Protein AF-A0A5K1AMM4-F1 (afdb_monomer_lite)

Radius of gyration: 14.76 Å; chains: 1; bounding box: 32×33×28 Å

Foldseek 3Di:
DDDPDDDDPDDPDDPPFAWDDWDADPVQRKIWTAGPVRDIDIDRDDDDDPDPDDDD

InterPro domains:
  IPR036322 WD40-repeat-containing domain superfamily [SSF50978] (7-46)
  IPR049916 WD repeat-containing protein 72-like [PTHR44099] (4-47)

Secondary structure (DSSP, 8-state):
---------S-SS--SS-EEEEEEEGGGTEEEEEETTS-EEEEE---PPPPPPP--

Sequence (56 aa):
MKCDSVQCLWSPSPPSHNITATAVLERSRSIYTGGSDGSIIWWRVYSSPASPVPRM

Structure (mmCIF, N/CA/C/O backbone):
data_AF-A0A5K1AMM4-F1
#
_entry.id   AF-A0A5K1AMM4-F1
#
loop_
_atom_site.group_PDB
_atom_site.id
_atom_site.type_symbol
_atom_site.label_atom_id
_atom_site.label_alt_id
_atom_site.label_comp_id
_atom_site.label_asym_id
_atom_site.label_entity_id
_atom_site.label_seq_id
_atom_site.pdbx_PDB_ins_code
_atom_site.Cartn_x
_atom_site.Cartn_y
_atom_site.Cartn_z
_atom_site.occupancy
_atom_site.B_iso_or_equiv
_atom_site.auth_seq_id
_atom_site.auth_comp_id
_atom_site.auth_asym_id
_atom_site.auth_atom_id
_atom_site.pdbx_PDB_model_num
ATOM 1 N N . MET A 1 1 ? 22.540 -1.443 7.015 1.00 42.97 1 MET A N 1
ATOM 2 C CA . MET A 1 1 ? 21.072 -1.554 7.139 1.00 42.97 1 MET A CA 1
ATOM 3 C C . MET A 1 1 ? 20.651 -2.791 6.357 1.00 42.97 1 MET A C 1
ATOM 5 O O . MET A 1 1 ? 20.689 -2.750 5.136 1.00 42.97 1 MET A O 1
ATOM 9 N N . LYS A 1 2 ? 20.396 -3.917 7.028 1.00 47.06 2 LYS A N 1
ATOM 10 C CA . LYS A 1 2 ? 19.874 -5.144 6.406 1.00 47.06 2 LYS A CA 1
ATOM 11 C C . LYS A 1 2 ? 18.439 -5.295 6.895 1.00 47.06 2 LYS A C 1
ATOM 13 O O . LYS A 1 2 ? 18.222 -5.376 8.098 1.00 47.06 2 LYS A O 1
ATOM 18 N N . CYS A 1 3 ? 17.479 -5.198 5.983 1.00 50.59 3 CYS A N 1
ATOM 19 C CA . CYS A 1 3 ? 16.075 -5.467 6.262 1.00 50.59 3 CYS A CA 1
ATOM 20 C C . CYS A 1 3 ? 15.798 -6.871 5.723 1.00 50.59 3 CYS A C 1
ATOM 22 O O . CYS A 1 3 ? 15.612 -7.041 4.522 1.00 50.59 3 CYS A O 1
ATOM 24 N N . ASP A 1 4 ? 15.856 -7.878 6.594 1.00 52.38 4 ASP A N 1
ATOM 25 C CA . ASP A 1 4 ? 15.813 -9.295 6.202 1.00 52.38 4 ASP A CA 1
ATOM 26 C C . ASP A 1 4 ? 14.384 -9.817 5.942 1.00 52.38 4 ASP A C 1
ATOM 28 O O . ASP A 1 4 ? 14.157 -11.020 5.845 1.00 52.38 4 ASP A O 1
ATOM 32 N N . SER A 1 5 ? 13.374 -8.949 5.853 1.00 61.72 5 SER A N 1
ATOM 33 C CA . SER A 1 5 ? 11.983 -9.38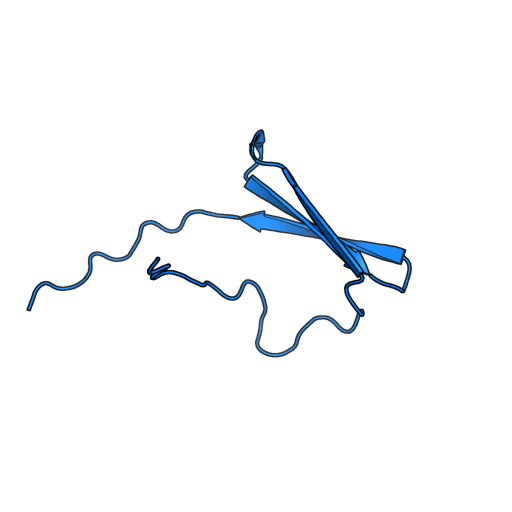5 5.668 1.00 61.72 5 SER A CA 1
ATOM 34 C C . SER A 1 5 ? 11.172 -8.379 4.862 1.00 61.72 5 SER A C 1
ATOM 36 O O . SER A 1 5 ? 10.362 -7.626 5.395 1.00 61.72 5 SER A O 1
ATOM 38 N N . VAL A 1 6 ? 11.379 -8.391 3.545 1.00 64.12 6 VAL A N 1
ATOM 39 C CA . VAL A 1 6 ? 10.418 -7.827 2.591 1.00 64.12 6 VAL A CA 1
ATOM 40 C C . VAL A 1 6 ? 9.385 -8.913 2.293 1.00 64.12 6 VAL A C 1
ATOM 42 O O . VAL A 1 6 ? 9.735 -9.962 1.760 1.00 64.12 6 VAL A O 1
ATOM 45 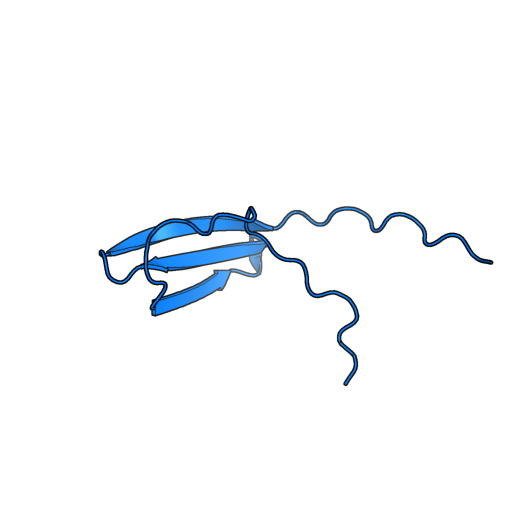N N . GLN A 1 7 ? 8.120 -8.682 2.649 1.00 65.31 7 GLN A N 1
ATOM 46 C CA . GLN A 1 7 ? 7.007 -9.542 2.240 1.00 65.31 7 GLN A CA 1
ATOM 47 C C . GLN A 1 7 ? 6.170 -8.838 1.176 1.00 65.31 7 GLN A C 1
ATOM 49 O O . GLN A 1 7 ? 5.698 -7.719 1.378 1.00 65.31 7 GLN A O 1
ATOM 54 N N . CYS A 1 8 ? 5.971 -9.509 0.044 1.00 67.56 8 CYS A N 1
ATOM 55 C CA . CYS A 1 8 ? 5.030 -9.065 -0.974 1.00 67.56 8 CYS A CA 1
ATOM 56 C C . CYS A 1 8 ? 3.606 -9.348 -0.487 1.00 67.56 8 CYS A C 1
ATOM 58 O O . CYS A 1 8 ? 3.257 -10.497 -0.227 1.00 67.56 8 CYS A O 1
ATOM 60 N N . LEU A 1 9 ? 2.781 -8.305 -0.381 1.00 68.94 9 LEU A N 1
ATOM 61 C CA . LEU A 1 9 ? 1.366 -8.435 -0.012 1.00 68.94 9 LEU A CA 1
ATOM 62 C C . LEU A 1 9 ? 0.467 -8.813 -1.204 1.00 68.94 9 LEU A C 1
ATOM 64 O O . LEU A 1 9 ? -0.712 -9.101 -1.011 1.00 68.94 9 LEU A O 1
ATOM 68 N N . TRP A 1 10 ? 1.003 -8.815 -2.429 1.00 67.81 10 TRP A N 1
ATOM 69 C CA . TRP A 1 10 ? 0.252 -9.136 -3.643 1.00 67.81 10 TRP A CA 1
ATOM 70 C C . TRP A 1 10 ? 0.449 -10.574 -4.121 1.00 67.81 10 TRP A C 1
ATOM 72 O O . TRP A 1 10 ? 1.537 -11.142 -4.028 1.00 67.81 10 TRP A O 1
ATOM 82 N N . SER A 1 11 ? -0.622 -11.118 -4.709 1.00 58.94 11 SER A N 1
ATOM 83 C CA . SER A 1 11 ? -0.550 -12.247 -5.642 1.00 58.94 11 SER A CA 1
ATOM 84 C C . SER A 1 11 ? 0.320 -11.856 -6.855 1.00 58.94 11 SER A C 1
ATOM 86 O O . SER A 1 11 ? 0.462 -10.665 -7.140 1.00 58.94 11 SER A O 1
ATOM 88 N N . PRO A 1 12 ? 0.892 -12.817 -7.605 1.00 63.00 12 PRO A N 1
ATOM 89 C CA . PRO A 1 12 ? 1.706 -12.520 -8.788 1.00 63.00 12 PRO A CA 1
ATOM 90 C C . PRO A 1 12 ? 0.985 -11.685 -9.865 1.00 63.00 12 PRO A C 1
ATOM 92 O O . PRO A 1 12 ? 1.657 -11.123 -10.727 1.00 63.00 12 PRO A O 1
ATOM 95 N N . SER A 1 13 ? -0.348 -11.559 -9.819 1.00 62.88 13 SER A N 1
ATOM 96 C CA . SER A 1 13 ? -1.089 -10.568 -10.605 1.00 62.88 13 SER A CA 1
ATOM 97 C C . SER A 1 13 ? -1.425 -9.346 -9.733 1.00 62.88 13 SER A C 1
ATOM 99 O O . SER A 1 13 ? -2.367 -9.418 -8.932 1.00 62.88 13 SER A O 1
ATOM 101 N N . PRO A 1 14 ? -0.704 -8.216 -9.856 1.00 62.19 14 PRO A N 1
ATOM 102 C CA . PRO A 1 14 ? -1.098 -7.003 -9.160 1.00 62.19 14 PRO A CA 1
ATOM 103 C C . PRO A 1 14 ? -2.490 -6.563 -9.642 1.00 62.19 14 PRO A C 1
ATOM 105 O O . PRO A 1 14 ? -2.841 -6.773 -10.808 1.00 62.19 14 PRO A O 1
ATOM 108 N N . PRO A 1 15 ? -3.311 -5.973 -8.761 1.00 63.66 15 PRO A N 1
ATOM 109 C CA . PRO A 1 15 ? -4.593 -5.418 -9.164 1.00 63.66 15 PRO A CA 1
ATOM 110 C C . PRO A 1 15 ? -4.375 -4.363 -10.257 1.00 63.66 15 PRO A C 1
ATOM 112 O O . PRO A 1 15 ? -3.410 -3.604 -10.218 1.00 63.66 15 PRO A O 1
ATOM 115 N N . SER A 1 16 ? -5.270 -4.321 -11.242 1.00 69.56 16 SER A N 1
ATOM 116 C CA . SER A 1 16 ? -5.147 -3.504 -12.456 1.00 69.56 16 SER A CA 1
ATOM 117 C C . SER A 1 16 ? -5.413 -2.006 -12.225 1.00 69.56 16 SER A C 1
ATOM 119 O O . SER A 1 16 ? -6.134 -1.387 -13.004 1.00 69.56 16 SER A O 1
ATOM 121 N N . HIS A 1 17 ? -4.887 -1.421 -11.149 1.00 74.31 17 HIS A N 1
ATOM 122 C CA . HIS A 1 17 ? -4.961 0.016 -10.884 1.00 74.31 17 HIS A CA 1
ATOM 123 C C . HIS A 1 17 ? -3.559 0.551 -10.582 1.00 74.31 17 HIS A C 1
ATOM 125 O O . HIS A 1 17 ? -2.775 -0.060 -9.856 1.00 74.31 17 HIS A O 1
ATOM 131 N N . ASN A 1 18 ? -3.219 1.690 -11.182 1.00 86.75 18 ASN A N 1
ATOM 132 C CA . ASN A 1 18 ? -1.927 2.335 -10.990 1.00 86.75 18 ASN A CA 1
ATOM 133 C C . ASN A 1 18 ? -1.914 3.057 -9.637 1.00 86.75 18 ASN A C 1
ATOM 135 O O . ASN A 1 18 ? -2.632 4.040 -9.461 1.00 86.75 18 ASN A O 1
ATOM 139 N N . ILE A 1 19 ? -1.129 2.566 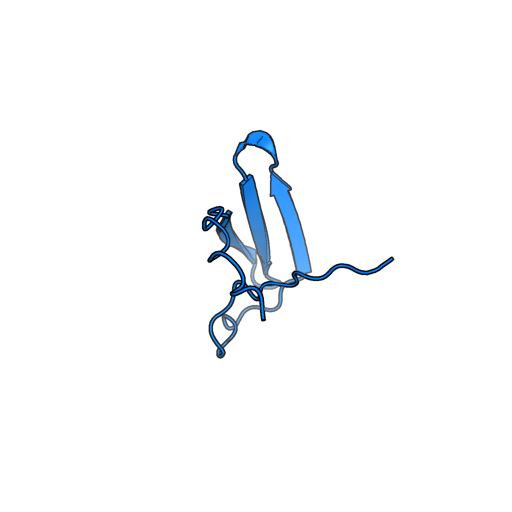-8.679 1.00 88.75 19 ILE A N 1
ATOM 140 C CA . ILE A 1 19 ? -1.104 3.101 -7.313 1.00 88.75 19 ILE A CA 1
ATOM 141 C C . ILE A 1 19 ? -0.309 4.404 -7.280 1.00 88.75 19 ILE A C 1
ATOM 143 O O . ILE A 1 19 ? 0.870 4.434 -7.623 1.00 88.75 19 ILE A O 1
ATOM 147 N N . THR A 1 20 ? -0.950 5.474 -6.817 1.00 93.94 20 THR A N 1
ATOM 148 C CA . THR A 1 20 ? -0.362 6.822 -6.734 1.00 93.94 20 THR A CA 1
ATOM 149 C C . THR A 1 20 ? -0.206 7.319 -5.300 1.00 93.94 20 THR A C 1
ATOM 151 O O . THR A 1 20 ? 0.559 8.251 -5.058 1.00 93.94 20 THR A O 1
ATOM 154 N N . ALA A 1 21 ? -0.892 6.698 -4.337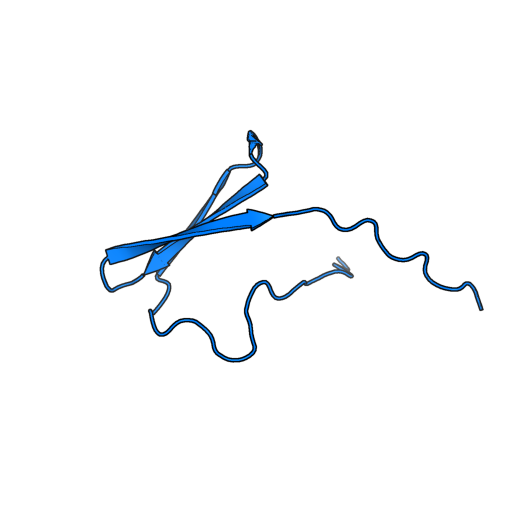 1.00 92.81 21 ALA A N 1
ATOM 155 C CA . ALA A 1 21 ? -0.825 7.070 -2.928 1.00 92.81 21 ALA A CA 1
ATOM 156 C C . ALA A 1 21 ? -0.817 5.837 -2.019 1.00 92.81 21 ALA A C 1
ATOM 158 O O . ALA A 1 21 ? -1.469 4.832 -2.301 1.00 92.81 21 ALA A O 1
ATOM 159 N N . THR A 1 22 ? -0.094 5.921 -0.901 1.00 93.12 22 THR A N 1
ATOM 160 C CA . THR A 1 22 ? -0.081 4.897 0.154 1.00 93.12 22 THR A CA 1
ATOM 161 C C . THR A 1 22 ? -0.109 5.564 1.525 1.00 93.12 22 THR A C 1
ATOM 163 O O . THR A 1 22 ? 0.576 6.562 1.740 1.00 93.12 22 THR A O 1
ATOM 166 N N . ALA A 1 23 ? -0.877 5.003 2.458 1.00 94.62 23 ALA A N 1
ATOM 167 C CA . ALA A 1 23 ? -0.926 5.440 3.849 1.00 94.62 23 ALA A CA 1
ATOM 168 C C . ALA A 1 23 ? -0.887 4.241 4.802 1.00 94.62 23 ALA A C 1
ATOM 170 O O . ALA A 1 23 ? -1.453 3.184 4.517 1.00 94.62 23 ALA A O 1
ATOM 171 N N . VAL A 1 24 ? -0.242 4.423 5.954 1.00 92.75 24 VAL A N 1
ATOM 172 C CA . VAL A 1 24 ? -0.143 3.407 7.007 1.00 92.75 24 VAL A CA 1
ATOM 173 C C . VAL A 1 24 ? -0.843 3.916 8.257 1.00 92.75 24 VAL A C 1
ATOM 175 O O . VAL A 1 24 ? -0.565 5.015 8.732 1.00 92.75 24 VAL A O 1
ATOM 178 N N . LEU A 1 25 ? -1.735 3.095 8.806 1.00 91.94 25 LEU A N 1
ATOM 179 C CA . LEU A 1 25 ? -2.391 3.346 10.081 1.00 91.94 25 LEU A CA 1
ATOM 180 C C . LEU A 1 25 ? -1.904 2.330 11.114 1.00 91.94 25 LEU A C 1
ATOM 182 O O . LEU A 1 25 ? -2.456 1.234 11.251 1.00 91.94 25 LEU A O 1
ATOM 186 N N . GLU A 1 26 ? -0.884 2.727 11.870 1.00 87.25 26 GLU A N 1
ATOM 187 C CA . GLU A 1 26 ? -0.169 1.867 12.816 1.00 87.25 26 GLU A CA 1
ATOM 188 C C . GLU A 1 26 ? -1.086 1.261 13.886 1.00 87.25 26 GLU A C 1
ATOM 190 O O . GLU A 1 26 ? -1.045 0.052 14.116 1.00 87.25 26 GLU A O 1
ATOM 195 N N . ARG A 1 27 ? -2.000 2.062 14.457 1.00 87.25 27 ARG A N 1
ATOM 196 C CA . ARG A 1 27 ? -2.927 1.619 15.519 1.00 87.25 27 ARG A CA 1
ATOM 197 C C . ARG A 1 27 ? -3.732 0.375 15.135 1.00 87.25 27 ARG A C 1
ATOM 199 O O . ARG A 1 27 ? -4.081 -0.423 15.997 1.00 87.25 27 ARG A O 1
ATOM 206 N N . SER A 1 28 ? -4.052 0.230 13.852 1.00 86.56 28 SER A N 1
ATOM 207 C CA . SER A 1 28 ? -4.840 -0.892 13.328 1.00 86.56 28 SER A CA 1
ATOM 208 C C . SER A 1 28 ? -4.026 -1.850 12.461 1.00 86.56 28 SER A C 1
ATOM 210 O O . SER A 1 28 ? -4.607 -2.775 11.897 1.00 86.56 28 SER A O 1
ATOM 212 N N . ARG A 1 29 ? -2.711 -1.619 12.323 1.00 87.81 29 ARG A N 1
ATOM 213 C CA . ARG A 1 29 ? -1.825 -2.333 11.387 1.00 87.81 29 ARG A CA 1
ATOM 214 C C . ARG A 1 29 ? -2.434 -2.438 9.987 1.00 87.81 29 ARG A C 1
ATOM 216 O O . ARG A 1 29 ? -2.465 -3.504 9.373 1.00 87.81 29 ARG A O 1
ATOM 223 N N . SER A 1 30 ? -2.969 -1.318 9.515 1.00 89.44 30 SER A N 1
ATOM 224 C CA . SER A 1 30 ? -3.633 -1.237 8.218 1.00 89.44 30 SER A CA 1
ATOM 225 C C . SER A 1 30 ? -2.796 -0.451 7.227 1.00 89.44 30 SER A C 1
ATOM 227 O O . SER A 1 30 ? -2.171 0.548 7.589 1.00 89.44 30 SER A O 1
ATOM 229 N N . ILE A 1 31 ? -2.833 -0.883 5.974 1.00 91.75 31 ILE A N 1
ATOM 230 C CA . ILE A 1 31 ? -2.274 -0.151 4.840 1.00 91.75 31 ILE A CA 1
ATOM 231 C C . ILE A 1 31 ? -3.435 0.218 3.925 1.00 91.75 31 ILE A C 1
ATOM 233 O O . ILE A 1 31 ? -4.343 -0.584 3.711 1.00 91.75 31 ILE A O 1
ATOM 237 N N . TYR A 1 32 ? -3.407 1.428 3.390 1.00 92.25 32 TYR A N 1
ATOM 238 C CA . TYR A 1 32 ? -4.351 1.897 2.388 1.00 92.25 32 TYR A CA 1
ATOM 239 C C . TYR A 1 32 ? -3.582 2.290 1.137 1.00 92.25 32 TYR A C 1
ATOM 241 O O . TYR A 1 32 ? -2.564 2.977 1.235 1.00 92.25 32 TYR A O 1
ATOM 249 N N . THR A 1 33 ? -4.069 1.873 -0.025 1.00 92.31 33 THR A N 1
ATOM 250 C CA . THR A 1 33 ? -3.508 2.248 -1.328 1.00 92.31 33 THR A CA 1
ATOM 251 C C . THR A 1 33 ? -4.574 2.947 -2.157 1.00 92.31 33 THR A C 1
ATOM 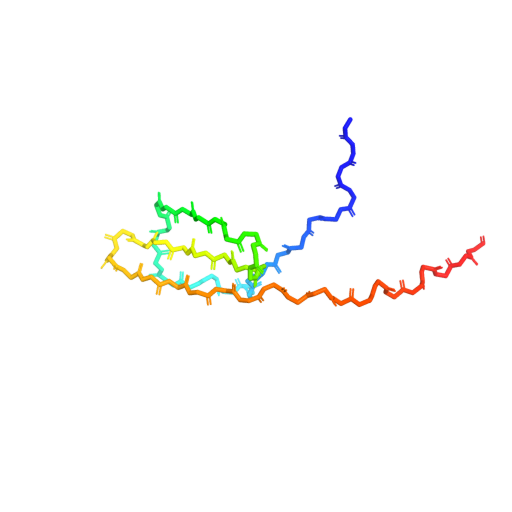253 O O . THR A 1 33 ? -5.700 2.458 -2.237 1.00 92.31 33 THR A O 1
ATOM 256 N N . GLY A 1 34 ? -4.218 4.086 -2.750 1.00 93.88 34 GLY A N 1
ATOM 257 C CA . GLY A 1 34 ? -5.068 4.850 -3.662 1.00 93.88 34 GLY A CA 1
ATOM 258 C C . GLY A 1 34 ? -4.605 4.696 -5.110 1.00 93.88 34 GLY A C 1
ATOM 259 O O . GLY A 1 34 ? -3.411 4.844 -5.388 1.00 93.88 34 GLY A O 1
ATOM 260 N N . GLY A 1 35 ? -5.536 4.392 -6.013 1.00 92.94 35 GLY A N 1
ATOM 261 C CA . GLY A 1 35 ? -5.294 4.282 -7.449 1.00 92.94 35 GLY A CA 1
ATOM 262 C C . GLY A 1 35 ? -5.504 5.595 -8.203 1.00 92.94 35 GLY A C 1
ATOM 263 O O . GLY A 1 35 ? -6.269 6.462 -7.783 1.00 92.94 35 GLY A O 1
ATOM 264 N N . SER A 1 36 ? -4.870 5.730 -9.368 1.00 93.44 36 SER A N 1
ATOM 265 C CA . SER A 1 36 ? -5.113 6.834 -10.310 1.00 93.44 36 SER A CA 1
ATOM 266 C C . SER A 1 36 ? -6.556 6.891 -10.823 1.00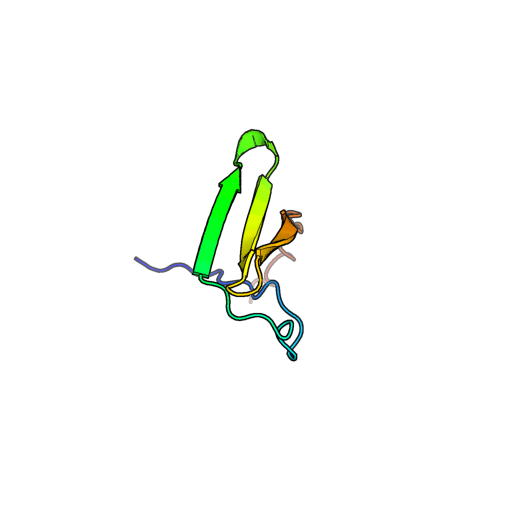 93.44 36 SER A C 1
ATOM 268 O O . SER A 1 36 ? -6.987 7.918 -11.335 1.00 93.44 36 SER A O 1
ATOM 270 N N . ASP A 1 37 ? -7.284 5.782 -10.717 1.00 91.75 37 ASP A N 1
ATOM 271 C CA . ASP A 1 37 ? -8.707 5.643 -11.035 1.00 91.75 37 ASP A CA 1
ATOM 272 C C . ASP A 1 37 ? -9.631 6.090 -9.885 1.00 91.75 37 ASP A C 1
ATOM 274 O O . ASP A 1 37 ? -10.851 6.004 -10.004 1.00 91.75 37 ASP A O 1
ATOM 278 N N . GLY A 1 38 ? -9.068 6.567 -8.769 1.00 92.50 38 GLY A N 1
ATOM 279 C CA . GLY A 1 38 ? -9.814 6.972 -7.577 1.00 92.50 38 GLY A CA 1
ATOM 280 C C . GLY A 1 38 ? -10.208 5.810 -6.661 1.00 92.50 38 GLY A C 1
ATOM 281 O O . GLY A 1 38 ? -10.886 6.036 -5.657 1.00 92.50 38 GLY A O 1
ATOM 282 N N . SER A 1 39 ? -9.789 4.578 -6.967 1.00 91.25 39 SER A N 1
ATOM 283 C CA . SER A 1 39 ? -10.031 3.422 -6.103 1.00 91.25 39 SER A CA 1
ATOM 284 C C . SER A 1 39 ? -9.221 3.508 -4.805 1.00 91.25 39 SER A C 1
ATOM 286 O O . SER A 1 39 ? -8.109 4.039 -4.775 1.00 91.25 39 SER A O 1
ATOM 288 N N . ILE A 1 40 ? -9.776 2.971 -3.715 1.00 93.06 40 ILE A N 1
ATOM 289 C CA . ILE A 1 40 ? -9.074 2.809 -2.438 1.00 93.06 40 ILE A CA 1
ATOM 290 C C . ILE A 1 40 ? -9.145 1.340 -2.041 1.00 93.06 40 ILE A C 1
ATOM 292 O O . ILE A 1 40 ? -10.236 0.785 -1.903 1.00 93.06 40 ILE A O 1
ATOM 296 N N . ILE A 1 41 ? -7.986 0.726 -1.805 1.00 89.12 41 ILE A N 1
ATOM 297 C CA . ILE A 1 41 ? -7.893 -0.629 -1.256 1.00 89.12 41 ILE A CA 1
ATOM 298 C C . ILE A 1 41 ? -7.342 -0.573 0.161 1.00 89.12 41 ILE A C 1
ATOM 300 O O . ILE A 1 41 ? -6.354 0.105 0.441 1.00 89.12 41 ILE A O 1
ATOM 304 N N . TRP A 1 42 ? -7.997 -1.311 1.053 1.00 90.50 42 TRP A N 1
ATOM 305 C CA . TRP A 1 42 ? -7.594 -1.487 2.438 1.00 90.50 42 TRP A CA 1
ATOM 306 C C . TRP A 1 42 ? -6.998 -2.877 2.656 1.00 90.50 42 TRP A C 1
ATOM 308 O O . TRP A 1 42 ? -7.624 -3.894 2.358 1.00 90.50 42 TRP A O 1
ATOM 318 N N . TRP A 1 43 ? -5.808 -2.908 3.244 1.00 85.69 43 TRP A N 1
ATOM 319 C CA . TRP A 1 43 ? -5.056 -4.108 3.572 1.00 85.69 43 TRP A CA 1
ATOM 320 C C . TRP A 1 43 ? -4.921 -4.231 5.088 1.00 85.69 43 TRP A C 1
ATOM 322 O O . TRP A 1 43 ? -4.453 -3.306 5.757 1.00 85.69 43 TRP A O 1
ATOM 332 N N . ARG A 1 44 ? -5.285 -5.393 5.637 1.00 82.50 44 ARG A N 1
ATOM 333 C CA . ARG A 1 44 ? -4.984 -5.748 7.030 1.00 82.50 44 ARG A CA 1
ATOM 334 C C . ARG A 1 44 ? -3.683 -6.532 7.077 1.00 82.50 44 ARG A C 1
ATOM 336 O O . ARG A 1 44 ? -3.577 -7.585 6.452 1.00 82.50 44 ARG A O 1
ATOM 343 N N . VAL A 1 45 ? -2.710 -6.032 7.831 1.00 81.25 45 VAL A N 1
ATOM 344 C CA . VAL A 1 45 ? -1.425 -6.707 8.008 1.00 81.25 45 VAL A CA 1
ATOM 345 C C . VAL A 1 45 ? -1.516 -7.615 9.228 1.00 81.25 45 VAL A C 1
ATOM 347 O O . VAL A 1 45 ? -1.563 -7.156 10.372 1.00 81.25 45 VAL A O 1
ATOM 350 N N . TYR A 1 46 ? -1.549 -8.921 8.983 1.00 76.00 46 TYR A N 1
ATOM 351 C CA . TYR A 1 46 ? -1.475 -9.927 10.035 1.00 76.00 46 TYR A CA 1
ATOM 352 C C . TYR A 1 46 ? -0.014 -10.289 10.283 1.00 76.00 46 TYR A C 1
ATOM 354 O O . TYR A 1 46 ? 0.721 -10.620 9.356 1.00 76.00 46 TYR A O 1
ATOM 362 N N . SER A 1 47 ? 0.416 -10.261 11.542 1.00 68.38 47 SER A N 1
ATOM 363 C CA . SER A 1 47 ? 1.690 -10.866 11.921 1.00 68.38 47 SER A CA 1
ATOM 364 C C . SER A 1 47 ? 1.513 -12.383 11.934 1.00 68.38 47 SER A C 1
ATOM 366 O O . SER A 1 47 ? 0.918 -12.915 12.872 1.00 68.38 47 SER A O 1
ATOM 368 N N . SER A 1 48 ? 2.014 -13.083 10.915 1.00 62.28 48 SER A N 1
ATOM 369 C CA . SER A 1 48 ? 2.281 -14.516 11.063 1.00 62.28 48 SER A CA 1
ATOM 370 C C . SER A 1 48 ? 3.355 -14.673 12.140 1.00 62.28 48 SER A C 1
ATOM 372 O O . SER A 1 48 ? 4.355 -13.950 12.074 1.00 62.28 48 SER A O 1
ATOM 374 N N . PRO A 1 49 ? 3.221 -15.592 13.114 1.00 57.53 49 PRO A N 1
ATOM 375 C CA . PRO A 1 49 ? 4.392 -16.009 13.868 1.00 57.53 49 PRO A CA 1
ATOM 376 C C . PRO A 1 49 ? 5.427 -16.488 12.845 1.00 57.53 49 PRO A C 1
ATOM 378 O O . PRO A 1 49 ? 5.098 -17.260 11.940 1.00 57.53 49 PRO A O 1
ATOM 381 N N . ALA A 1 50 ? 6.645 -15.953 12.914 1.00 60.03 50 ALA A N 1
ATOM 382 C CA . ALA A 1 50 ? 7.731 -16.429 12.073 1.00 60.03 50 ALA A CA 1
ATOM 383 C C . ALA A 1 50 ? 7.876 -17.935 12.323 1.00 60.03 50 ALA A C 1
ATOM 385 O O . ALA A 1 50 ? 7.994 -18.350 13.479 1.00 60.03 50 ALA A O 1
ATOM 386 N N . SER A 1 51 ? 7.825 -18.761 11.273 1.00 60.34 51 SER A N 1
ATOM 387 C CA . SER A 1 51 ? 8.173 -20.174 11.426 1.00 60.34 51 SER A CA 1
ATOM 388 C C . SER A 1 51 ? 9.570 -20.242 12.046 1.00 60.34 51 SER A C 1
ATOM 390 O O . SER A 1 51 ? 10.459 -19.530 11.566 1.00 60.34 51 SER A O 1
ATOM 392 N N . PRO A 1 52 ? 9.780 -21.026 13.121 1.00 58.00 52 PRO A N 1
ATOM 393 C CA . PRO A 1 52 ? 11.092 -21.131 13.735 1.00 58.00 52 PRO A CA 1
ATOM 394 C C . PRO A 1 52 ? 12.078 -21.582 12.660 1.00 58.00 52 PRO A C 1
ATOM 396 O O . PRO A 1 52 ? 11.914 -22.645 12.065 1.00 58.00 52 PRO A O 1
ATOM 399 N N . VAL A 1 53 ? 13.063 -20.731 12.370 1.00 66.25 53 VAL A N 1
ATOM 400 C CA . VAL A 1 53 ? 14.133 -21.051 11.427 1.00 66.25 53 VAL A CA 1
ATOM 401 C C . VAL A 1 53 ? 14.828 -22.306 11.966 1.00 66.25 53 VAL A C 1
ATOM 403 O O . VAL A 1 53 ? 15.283 -22.270 13.116 1.00 66.25 53 VAL A O 1
ATOM 406 N N . PRO A 1 54 ? 14.890 -23.421 11.212 1.00 53.78 54 PRO A N 1
ATOM 407 C CA . PRO A 1 54 ? 15.613 -24.601 11.661 1.00 53.78 54 PRO A CA 1
ATOM 408 C C . PRO A 1 54 ? 17.072 -24.205 11.886 1.00 53.78 54 PRO A C 1
ATOM 410 O O . PRO A 1 54 ? 17.726 -23.701 10.972 1.00 53.78 54 PRO A O 1
ATOM 413 N N . ARG A 1 55 ? 17.571 -24.378 13.113 1.00 58.19 55 ARG A N 1
ATOM 414 C CA . ARG A 1 55 ? 18.999 -24.223 13.395 1.00 58.19 55 ARG A CA 1
ATOM 415 C C . ARG A 1 55 ? 19.705 -25.428 12.774 1.00 58.19 55 ARG A C 1
ATOM 417 O O . ARG A 1 55 ? 19.464 -26.548 13.219 1.00 58.19 55 ARG A O 1
ATOM 424 N N . MET A 1 56 ? 20.483 -25.188 11.720 1.00 57.12 56 MET A N 1
ATOM 425 C CA . MET A 1 56 ? 21.529 -26.112 11.271 1.00 57.12 56 MET A CA 1
ATOM 426 C C . MET A 1 56 ? 22.712 -26.062 12.232 1.00 57.12 56 MET A C 1
ATOM 428 O O . MET A 1 56 ? 22.967 -24.962 12.779 1.00 57.12 56 MET A O 1
#

pLDDT: mean 75.86, std 15.52, range [42.97, 94.62]

Organism: NCBI:txid210225